Protein AF-A0A6A4M8W2-F1 (afdb_monomer_lite)

Secondary structure (DSSP, 8-state):
-PPPPSS----EEEEGGGTTHHHHHHHHT--EEEE--S-HHHHHHHHHHHHH----S-TT-TT-EEE-TTSTT--EEEGGGS-HHHHT--TT-HHHHHHHHHHHHGGGSSEETTHHHHTTS-TT-HHHHHHHHHHHHHHHHHHHHHHTTTT--

Sequence (153 aa):
MVQVPPFPPVVIISDIFLGWTHHLASHLGVPHVAFWTSSAFAASVFHTLWRYLPKVDDPTDKDAVLSMPKVPNSPKYPWWQITSLYRGFKEGNPDWEFFRNGILANGQSWGELARLLAESVGGTRPERSRVMEVVLLRRRQSKEEAQAGIWRL

Foldseek 3Di:
DDDDPPDDDQEAEDELQQLVCLVVCVVVVHAYEYEYPDALVVLQVVLQCLVPVFDWPDLPDQQTKTWRCVDPVGDIDRSVPDDPLSSPQDPPDPVSVVSSVSNVSNLVGPYYNSVVVLVVCPPPDPVSVVSVVVRVVSVVVSVVCVVVVVPPD

Structure (mmCIF, N/CA/C/O backbone):
data_AF-A0A6A4M8W2-F1
#
_entry.id   AF-A0A6A4M8W2-F1
#
loop_
_atom_site.group_PDB
_atom_site.id
_atom_site.type_symbol
_atom_site.label_atom_id
_atom_site.label_alt_id
_atom_site.label_comp_id
_atom_site.label_asym_id
_atom_site.label_entity_id
_atom_site.label_seq_id
_atom_site.pdbx_PDB_ins_code
_atom_site.Cartn_x
_atom_site.Cartn_y
_atom_site.Cartn_z
_atom_site.occupancy
_atom_site.B_iso_or_equiv
_atom_site.auth_seq_id
_atom_site.auth_comp_id
_atom_site.auth_asym_id
_atom_site.auth_atom_id
_atom_site.pdbx_PDB_model_num
ATOM 1 N N . MET A 1 1 ? 0.112 5.037 38.844 1.00 45.66 1 MET A N 1
ATOM 2 C CA . MET A 1 1 ? -1.166 4.450 38.387 1.00 45.66 1 MET A CA 1
ATOM 3 C C . MET A 1 1 ? -1.527 5.131 37.082 1.00 45.66 1 MET A C 1
ATOM 5 O O . MET A 1 1 ? -1.693 6.343 37.088 1.00 45.66 1 MET A O 1
ATOM 9 N N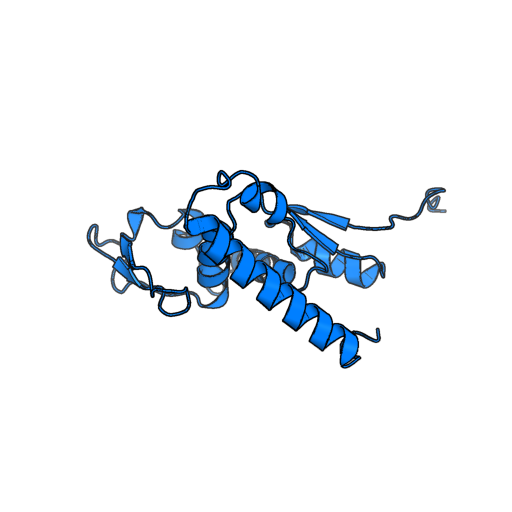 . VAL A 1 2 ? -1.540 4.402 35.967 1.00 57.81 2 VAL A N 1
ATOM 10 C CA . VAL A 1 2 ? -1.982 4.960 34.681 1.00 57.81 2 VAL A CA 1
ATOM 11 C C . VAL A 1 2 ? -3.501 5.088 34.756 1.00 57.81 2 VAL A C 1
ATOM 13 O O . VAL A 1 2 ? -4.186 4.088 34.952 1.00 57.81 2 VAL A O 1
ATOM 16 N N . GLN A 1 3 ? -4.021 6.315 34.694 1.00 59.78 3 GLN A N 1
ATOM 17 C CA . GLN A 1 3 ? -5.461 6.544 34.599 1.00 59.78 3 GLN A CA 1
ATOM 18 C C . GLN A 1 3 ? -5.950 6.007 33.252 1.00 59.78 3 GLN A C 1
ATOM 20 O O . GLN A 1 3 ? -5.513 6.471 32.201 1.00 59.78 3 GLN A O 1
ATOM 25 N N . VAL A 1 4 ? -6.842 5.019 33.290 1.00 65.62 4 VAL A N 1
ATOM 26 C CA . VAL A 1 4 ? -7.541 4.544 32.095 1.00 65.62 4 VAL A CA 1
ATOM 27 C C . VAL A 1 4 ? -8.590 5.602 31.727 1.00 65.62 4 VAL A C 1
ATOM 29 O O . VAL A 1 4 ? -9.351 6.010 32.610 1.00 65.62 4 VAL A O 1
ATOM 32 N N . PRO A 1 5 ? -8.637 6.085 30.472 1.00 66.31 5 PRO A 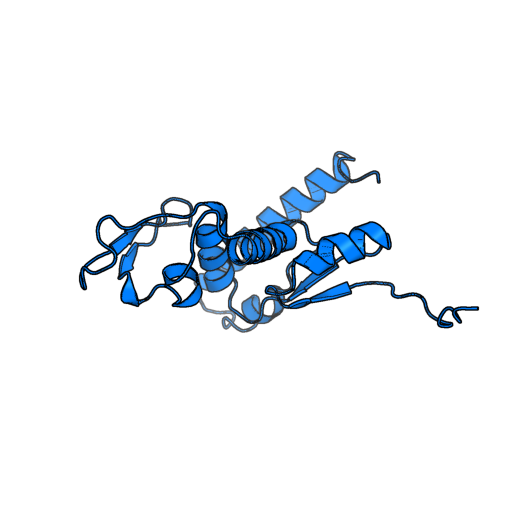N 1
ATOM 33 C CA . PRO A 1 5 ? -9.661 7.026 30.039 1.00 66.31 5 PRO A CA 1
ATOM 34 C C . PRO A 1 5 ? -11.064 6.448 30.277 1.00 66.31 5 PRO A C 1
ATOM 36 O O . PRO A 1 5 ? -11.259 5.245 30.095 1.00 66.31 5 PRO A O 1
ATOM 39 N N . PRO A 1 6 ? -12.063 7.278 30.618 1.00 73.00 6 PRO A N 1
ATOM 40 C CA . PRO A 1 6 ? -13.428 6.815 30.886 1.00 73.00 6 PRO A CA 1
ATOM 41 C C . PRO A 1 6 ? -14.113 6.168 29.670 1.00 73.00 6 PRO A C 1
ATOM 43 O O . PRO A 1 6 ? -15.141 5.515 29.824 1.00 73.00 6 PRO A O 1
ATOM 46 N N . PHE A 1 7 ? -13.535 6.315 28.473 1.00 77.88 7 PHE A N 1
ATOM 47 C CA . PHE A 1 7 ? -14.021 5.722 27.233 1.00 77.88 7 PHE A CA 1
ATOM 48 C C . PHE A 1 7 ? -12.873 4.976 26.541 1.00 77.88 7 PHE A C 1
ATOM 50 O O . PHE A 1 7 ? -12.012 5.627 25.939 1.00 77.88 7 PHE A O 1
ATOM 57 N N . PRO A 1 8 ? -12.807 3.634 26.636 1.00 79.75 8 PRO A N 1
ATOM 58 C CA . PRO A 1 8 ? -11.824 2.876 25.877 1.00 79.75 8 PRO A CA 1
ATOM 59 C C . PRO A 1 8 ? -12.061 3.084 24.370 1.00 79.75 8 PRO A C 1
ATOM 61 O O . PRO A 1 8 ? -13.213 3.225 23.945 1.00 79.75 8 PRO A O 1
ATOM 64 N N . PRO A 1 9 ? -10.998 3.128 23.546 1.00 83.69 9 PRO A N 1
ATOM 65 C CA . PRO A 1 9 ? -11.150 3.236 22.101 1.00 83.69 9 PRO A CA 1
ATOM 66 C C . PRO A 1 9 ? -11.953 2.042 21.580 1.00 83.69 9 PRO A C 1
ATOM 68 O O . PRO A 1 9 ? -11.716 0.909 21.981 1.00 83.69 9 PRO A O 1
ATOM 71 N N . VAL A 1 10 ? -12.905 2.301 20.683 1.00 87.62 10 VAL A N 1
ATOM 72 C CA . VAL A 1 10 ? -13.773 1.262 20.095 1.00 87.62 10 VAL A CA 1
ATOM 73 C C . VAL A 1 10 ? -13.379 0.894 18.665 1.00 87.62 10 VAL A C 1
ATOM 75 O O . VAL A 1 10 ? -13.911 -0.060 18.112 1.00 87.62 10 VAL A O 1
ATOM 78 N N . VAL A 1 11 ? -12.479 1.664 18.048 1.00 86.00 11 VAL A N 1
ATOM 79 C CA . VAL A 1 11 ? -11.971 1.470 16.684 1.00 86.00 11 VAL A CA 1
ATOM 80 C C . VAL A 1 11 ? -10.669 2.251 16.515 1.00 86.00 11 VAL A C 1
ATOM 82 O O . VAL A 1 11 ? -10.512 3.328 17.095 1.00 86.00 11 VAL A O 1
ATOM 85 N N . ILE A 1 12 ? -9.757 1.740 15.692 1.00 87.50 12 ILE A N 1
ATOM 86 C CA . ILE A 1 12 ? -8.613 2.496 15.176 1.00 87.50 12 ILE A CA 1
ATOM 87 C C . ILE A 1 12 ? -8.860 2.805 13.704 1.00 87.50 12 ILE A C 1
ATOM 89 O O . ILE A 1 12 ? -9.136 1.907 12.909 1.00 87.50 12 ILE A O 1
ATOM 93 N N . ILE A 1 13 ? -8.745 4.080 13.343 1.00 89.94 13 ILE A N 1
ATOM 94 C CA . ILE A 1 13 ? -8.770 4.542 11.956 1.00 89.94 13 ILE A CA 1
ATOM 95 C C . ILE A 1 13 ? -7.392 5.116 11.660 1.00 89.94 13 ILE A C 1
ATOM 97 O O . ILE A 1 13 ? -6.937 6.010 12.374 1.00 89.94 13 ILE A O 1
ATOM 101 N N . SER A 1 14 ? -6.734 4.612 10.624 1.00 90.12 14 SER A N 1
ATOM 102 C CA . SER A 1 14 ? -5.402 5.070 10.238 1.00 90.12 14 SER A CA 1
ATOM 103 C C . SER A 1 14 ? -5.355 5.414 8.759 1.00 90.12 14 SER A C 1
ATOM 105 O O . SER A 1 14 ? -6.074 4.830 7.953 1.00 90.12 14 SER A O 1
ATOM 107 N N . ASP A 1 15 ? -4.461 6.323 8.380 1.00 91.12 15 ASP A N 1
ATOM 108 C CA . ASP A 1 15 ? -4.019 6.403 6.989 1.00 91.12 15 ASP A CA 1
ATOM 109 C C . ASP A 1 15 ? -3.294 5.100 6.585 1.00 91.12 15 ASP A C 1
ATOM 111 O O . ASP A 1 15 ? -2.778 4.371 7.441 1.00 91.12 15 ASP A O 1
ATOM 115 N N . ILE A 1 16 ? -3.239 4.801 5.286 1.00 87.50 16 ILE A N 1
ATOM 116 C CA . ILE A 1 16 ? -2.595 3.595 4.746 1.00 87.50 16 ILE A CA 1
ATOM 117 C C . ILE A 1 16 ? -1.103 3.492 5.067 1.00 87.50 16 ILE A C 1
ATOM 119 O O . ILE A 1 16 ? -0.576 2.387 5.178 1.00 87.50 16 ILE A O 1
ATOM 123 N N . PHE A 1 17 ? -0.390 4.603 5.241 1.00 90.06 17 PHE A N 1
ATOM 124 C CA . PHE A 1 17 ? 1.030 4.548 5.594 1.00 90.06 17 PHE A CA 1
ATOM 125 C C . PHE A 1 17 ? 1.256 4.086 7.039 1.00 90.06 17 PHE A C 1
ATOM 127 O O . PHE A 1 17 ? 2.362 3.695 7.404 1.00 90.06 17 PHE A O 1
ATOM 134 N N . LEU A 1 18 ? 0.198 4.076 7.854 1.00 93.19 18 LEU A N 1
ATOM 135 C CA . LEU A 1 18 ? 0.214 3.672 9.257 1.00 93.19 18 LEU A CA 1
ATOM 136 C C . LEU A 1 18 ? -0.345 2.260 9.467 1.00 93.19 18 LEU A C 1
ATOM 138 O O . LEU A 1 18 ? -0.855 1.953 10.542 1.00 93.19 18 LEU A O 1
ATOM 142 N N . GLY A 1 19 ? -0.229 1.375 8.476 1.00 90.81 19 GLY A N 1
ATOM 143 C CA . GLY A 1 19 ? -0.812 0.033 8.558 1.00 90.81 19 GLY A CA 1
ATOM 144 C C . GLY A 1 19 ? -0.276 -0.848 9.695 1.00 90.81 19 GLY A C 1
ATOM 145 O O . GLY A 1 19 ? -0.939 -1.802 10.088 1.00 90.81 19 GLY A O 1
ATOM 146 N N . TRP A 1 20 ? 0.856 -0.495 10.316 1.00 93.38 20 TRP A N 1
ATOM 147 C CA . TRP A 1 20 ? 1.323 -1.127 11.559 1.00 93.38 20 TRP A CA 1
ATOM 148 C C . TRP A 1 20 ? 0.309 -1.003 12.712 1.00 93.38 20 TRP A C 1
ATOM 150 O O . TRP A 1 20 ? 0.276 -1.853 13.603 1.00 93.38 20 TRP A O 1
ATOM 160 N N . THR A 1 21 ? -0.555 0.017 12.686 1.00 94.00 21 THR A N 1
ATOM 161 C CA . THR A 1 21 ? -1.617 0.214 13.684 1.00 94.00 21 THR A CA 1
ATOM 162 C C . THR A 1 21 ? -2.697 -0.869 13.627 1.00 94.00 21 THR A C 1
ATOM 164 O O . THR A 1 21 ? -3.423 -1.043 14.604 1.00 94.00 21 THR A O 1
ATOM 167 N N . HIS A 1 22 ? -2.739 -1.684 12.567 1.00 91.12 22 HIS A N 1
ATOM 168 C CA . HIS A 1 22 ? -3.517 -2.921 12.541 1.00 91.12 22 HIS A CA 1
ATOM 169 C C . HIS A 1 22 ? -3.105 -3.879 13.671 1.00 91.12 22 HIS A C 1
ATOM 171 O O . HIS A 1 22 ? -3.963 -4.415 14.370 1.00 91.12 22 HIS A O 1
ATOM 177 N N . HIS A 1 23 ? -1.800 -4.051 13.907 1.00 91.69 23 HIS A N 1
ATOM 178 C CA . HIS A 1 23 ? -1.308 -4.907 14.991 1.00 91.69 23 HIS A CA 1
ATOM 179 C C . HIS A 1 23 ? -1.659 -4.337 16.366 1.00 91.69 23 HIS A C 1
ATOM 181 O O . HIS A 1 23 ? -2.004 -5.088 17.274 1.00 91.69 23 HIS A O 1
ATOM 187 N N . LEU A 1 24 ? -1.635 -3.007 16.506 1.00 93.19 24 LEU A N 1
ATOM 188 C CA . LEU A 1 24 ? -2.094 -2.335 17.720 1.00 93.19 24 LEU A CA 1
ATOM 189 C C . LEU A 1 24 ? -3.595 -2.567 17.949 1.00 93.19 24 LEU A C 1
ATOM 191 O O . LEU A 1 24 ? -3.996 -2.891 19.062 1.00 93.19 24 LEU A O 1
ATOM 195 N N . ALA A 1 25 ? -4.414 -2.447 16.904 1.00 88.94 25 ALA A N 1
ATOM 196 C CA . ALA A 1 25 ? -5.851 -2.693 16.978 1.00 88.94 25 ALA A CA 1
ATOM 197 C C . ALA A 1 25 ? -6.153 -4.144 17.380 1.00 88.94 25 ALA A C 1
ATOM 199 O O . ALA A 1 25 ? -6.951 -4.376 18.286 1.00 88.94 25 ALA A O 1
ATOM 200 N N . SER A 1 26 ? -5.444 -5.104 16.775 1.00 87.88 26 SER A N 1
ATOM 201 C CA . SER A 1 26 ? -5.528 -6.526 17.122 1.00 87.88 26 SER A CA 1
ATOM 202 C C . SER A 1 26 ? -5.137 -6.779 18.581 1.00 87.88 26 SER A C 1
ATOM 204 O O . SER A 1 26 ? -5.869 -7.457 19.295 1.00 87.88 26 SER A O 1
ATOM 206 N N . HIS A 1 27 ? -4.052 -6.165 19.065 1.00 91.31 27 HIS A N 1
ATOM 207 C CA . HIS A 1 27 ? -3.628 -6.292 20.462 1.00 91.31 27 HIS A CA 1
ATOM 208 C C . HIS A 1 27 ? -4.641 -5.700 21.454 1.00 91.31 27 HIS A C 1
ATOM 210 O O . HIS A 1 27 ? -4.799 -6.208 22.561 1.00 91.31 27 HIS A O 1
ATOM 216 N N . LEU A 1 28 ? -5.336 -4.633 21.058 1.00 89.44 28 LEU A N 1
ATOM 217 C CA . LEU A 1 28 ? -6.385 -3.994 21.854 1.00 89.44 28 LEU A CA 1
ATOM 218 C C . LEU A 1 28 ? -7.760 -4.669 21.704 1.00 89.44 28 LEU A C 1
ATOM 220 O O . LEU A 1 28 ? -8.693 -4.279 22.401 1.00 89.44 28 LEU A O 1
ATOM 224 N N . GLY A 1 29 ? -7.905 -5.653 20.809 1.00 85.62 29 GLY A N 1
ATOM 225 C CA . GLY A 1 29 ? -9.183 -6.309 20.526 1.00 85.62 29 GLY A CA 1
ATOM 226 C C . GLY A 1 29 ? -10.216 -5.390 19.865 1.00 85.62 29 GLY A C 1
ATOM 227 O O . GLY A 1 29 ? -11.418 -5.599 20.028 1.00 85.62 29 GLY A O 1
ATOM 228 N N . VAL A 1 30 ? -9.770 -4.355 19.145 1.00 86.06 30 VAL A N 1
ATOM 229 C CA . VAL A 1 30 ? -10.647 -3.376 18.483 1.00 86.06 30 VAL A CA 1
ATOM 230 C C . VAL A 1 30 ? -10.530 -3.466 16.959 1.00 86.06 30 VAL A C 1
ATOM 232 O O . VAL A 1 30 ? -9.464 -3.797 16.435 1.00 86.06 30 VAL A O 1
ATOM 235 N N . PRO A 1 31 ? -11.590 -3.135 16.202 1.00 84.88 31 PRO A N 1
ATOM 236 C CA . PRO A 1 31 ? -11.518 -3.078 14.748 1.00 84.88 31 PRO A CA 1
ATOM 237 C C . PRO A 1 31 ? -10.498 -2.046 14.249 1.00 84.88 31 PRO A C 1
ATOM 239 O O . PRO A 1 31 ? -10.368 -0.953 14.805 1.00 84.88 31 PRO A O 1
ATOM 242 N N . HIS A 1 32 ? -9.834 -2.373 13.139 1.00 85.94 32 HIS A N 1
ATOM 243 C CA . HIS A 1 32 ? -8.988 -1.453 12.380 1.00 85.94 32 HIS A CA 1
ATOM 244 C C . HIS A 1 32 ? -9.652 -1.081 11.052 1.00 85.94 32 HIS A C 1
ATOM 246 O O . HIS A 1 32 ? -10.141 -1.963 10.340 1.00 85.94 32 HIS A O 1
ATOM 252 N N . VAL A 1 33 ? -9.630 0.201 10.691 1.00 86.00 33 VAL A N 1
ATOM 253 C CA . VAL A 1 33 ? -10.122 0.714 9.408 1.00 86.00 33 VAL A CA 1
ATOM 254 C C . VAL A 1 33 ? -9.010 1.502 8.721 1.00 86.00 33 VAL A C 1
ATOM 256 O O . VAL A 1 33 ? -8.621 2.572 9.185 1.00 86.00 33 VAL A O 1
ATOM 259 N N . ALA A 1 34 ? -8.542 0.995 7.580 1.00 86.00 34 ALA A N 1
ATOM 260 C CA . ALA A 1 34 ? -7.539 1.676 6.768 1.00 86.00 34 ALA A CA 1
ATOM 261 C C . ALA A 1 34 ? -8.209 2.717 5.856 1.00 86.00 34 ALA A C 1
ATOM 263 O O . ALA A 1 34 ? -9.081 2.395 5.038 1.00 86.00 34 ALA A O 1
ATOM 264 N N . PHE A 1 35 ? -7.802 3.974 5.984 1.00 84.88 35 PHE A N 1
ATOM 265 C CA . PHE A 1 35 ? -8.320 5.109 5.235 1.00 84.88 35 PHE A CA 1
ATOM 266 C C . PHE A 1 35 ? -7.468 5.384 3.995 1.00 84.88 35 PHE A C 1
ATOM 268 O O . PHE A 1 35 ? -6.352 5.888 4.090 1.00 84.88 35 PHE A O 1
ATOM 275 N N . TRP A 1 36 ? -8.014 5.071 2.817 1.00 81.31 36 TRP A N 1
ATOM 276 C CA . TRP A 1 36 ? -7.387 5.374 1.531 1.00 81.31 36 TRP A CA 1
ATOM 277 C C . TRP A 1 36 ? -7.792 6.771 1.058 1.00 81.31 36 TRP A C 1
ATOM 279 O O . TRP A 1 36 ? -8.946 7.007 0.710 1.00 81.31 36 TRP A O 1
ATOM 289 N N . THR A 1 37 ? -6.823 7.681 0.980 1.00 79.31 37 THR A N 1
ATOM 290 C CA . THR A 1 37 ? -7.003 9.045 0.445 1.00 79.31 37 THR A CA 1
ATOM 291 C C . THR A 1 37 ? -7.086 9.097 -1.086 1.00 79.31 37 THR A C 1
ATOM 293 O O . THR A 1 37 ? -7.396 10.140 -1.658 1.00 79.31 37 THR A O 1
ATOM 296 N N . SER A 1 38 ? -6.820 7.979 -1.769 1.00 78.88 38 SER A N 1
ATOM 297 C CA . SER A 1 38 ? -6.756 7.873 -3.232 1.00 78.88 38 SER A CA 1
ATOM 298 C C . SER A 1 38 ? -7.816 6.928 -3.792 1.00 78.88 38 SER A C 1
ATOM 300 O O . SER A 1 38 ? -8.317 6.060 -3.081 1.00 78.88 38 SER A O 1
ATOM 302 N N . SER A 1 39 ? -8.155 7.088 -5.078 1.00 80.25 39 SER A N 1
ATOM 303 C CA . SER A 1 39 ? -9.217 6.314 -5.735 1.00 80.25 39 SER A CA 1
ATOM 304 C C . SER A 1 39 ? -9.016 4.804 -5.599 1.00 80.25 39 SER A C 1
ATOM 306 O O . SER A 1 39 ? -7.892 4.319 -5.531 1.00 80.25 39 SER A O 1
ATOM 308 N N . ALA A 1 40 ? -10.103 4.029 -5.647 1.00 75.75 40 ALA A N 1
ATOM 309 C CA . ALA A 1 40 ? -10.016 2.568 -5.579 1.00 75.75 40 ALA A CA 1
ATOM 310 C C . ALA A 1 40 ? -9.114 1.964 -6.675 1.00 75.75 40 ALA A C 1
ATOM 312 O O . ALA A 1 40 ? -8.475 0.935 -6.465 1.00 75.75 40 ALA A O 1
ATOM 313 N N . PHE A 1 41 ? -9.018 2.625 -7.833 1.00 78.56 41 PHE A N 1
ATOM 314 C CA . PHE A 1 41 ? -8.071 2.246 -8.876 1.00 78.56 41 PHE A CA 1
ATOM 315 C C . PHE A 1 41 ? -6.616 2.466 -8.442 1.00 78.56 41 PHE A C 1
ATOM 317 O O . PHE A 1 41 ? -5.802 1.548 -8.538 1.00 78.56 41 PHE A O 1
ATOM 324 N N . ALA A 1 42 ? -6.300 3.654 -7.919 1.00 82.12 42 ALA A N 1
ATOM 325 C CA . ALA A 1 42 ? -4.974 3.955 -7.389 1.00 82.12 42 ALA A CA 1
ATOM 326 C C . ALA A 1 42 ? -4.611 3.010 -6.232 1.00 82.12 42 ALA A C 1
ATOM 328 O O . ALA A 1 42 ? -3.505 2.477 -6.215 1.00 82.12 42 ALA A O 1
ATOM 329 N N . ALA A 1 43 ? -5.562 2.717 -5.341 1.00 81.75 43 ALA A N 1
ATOM 330 C CA . ALA A 1 43 ? -5.403 1.747 -4.263 1.00 81.75 43 ALA A CA 1
ATOM 331 C C . ALA A 1 43 ? -5.088 0.336 -4.790 1.00 81.75 43 ALA A C 1
ATOM 333 O O . ALA A 1 43 ? -4.143 -0.297 -4.324 1.00 81.75 43 ALA A O 1
ATOM 334 N N . SER A 1 44 ? -5.808 -0.139 -5.814 1.00 79.81 44 SER A N 1
ATOM 335 C CA . SER A 1 44 ? -5.556 -1.440 -6.456 1.00 79.81 44 SER A CA 1
ATOM 336 C C . SER A 1 44 ? -4.158 -1.527 -7.067 1.00 79.81 44 SER A C 1
ATOM 338 O O . SER A 1 44 ? -3.473 -2.542 -6.910 1.00 79.81 44 SER A O 1
ATOM 340 N N . VAL A 1 45 ? -3.734 -0.486 -7.786 1.00 84.81 45 VAL A N 1
ATOM 341 C CA . VAL A 1 45 ? -2.393 -0.414 -8.380 1.00 84.81 45 VAL A CA 1
ATOM 342 C C . VAL A 1 45 ? -1.338 -0.402 -7.278 1.00 84.81 45 VAL A C 1
ATOM 344 O O . VAL A 1 45 ? -0.435 -1.235 -7.285 1.00 84.81 45 VAL A O 1
ATOM 347 N N . PHE A 1 46 ? -1.493 0.473 -6.284 1.00 87.50 46 PHE A N 1
ATOM 348 C CA . PHE A 1 46 ? -0.558 0.619 -5.174 1.00 87.50 46 PHE A CA 1
ATOM 349 C C . PHE A 1 46 ? -0.415 -0.681 -4.376 1.00 87.50 46 PHE A C 1
ATOM 351 O O . PHE A 1 46 ? 0.694 -1.171 -4.187 1.00 87.50 46 PHE A O 1
ATOM 358 N N . HIS A 1 47 ? -1.523 -1.311 -3.987 1.00 85.88 47 HIS A N 1
ATOM 359 C CA . HIS A 1 47 ? -1.504 -2.600 -3.298 1.00 85.88 47 HIS A CA 1
ATOM 360 C C . HIS A 1 47 ? -0.824 -3.696 -4.138 1.00 85.88 47 HIS A C 1
ATOM 362 O O . HIS A 1 47 ? -0.042 -4.487 -3.611 1.00 85.88 47 HIS A O 1
ATOM 368 N N . THR A 1 48 ? -1.065 -3.734 -5.453 1.00 87.81 48 THR A N 1
ATOM 369 C CA . THR A 1 48 ? -0.411 -4.697 -6.360 1.00 87.81 48 THR A CA 1
ATOM 370 C C . THR A 1 48 ? 1.103 -4.506 -6.387 1.00 87.81 48 THR A C 1
ATOM 372 O O . THR A 1 48 ? 1.831 -5.498 -6.303 1.00 87.81 48 THR A O 1
ATOM 375 N N . LEU A 1 49 ? 1.573 -3.257 -6.472 1.00 91.81 49 LEU A N 1
ATOM 376 C CA . LEU A 1 49 ? 2.998 -2.927 -6.454 1.00 91.81 49 LEU A CA 1
ATOM 377 C C . LEU A 1 49 ? 3.671 -3.494 -5.197 1.00 91.81 49 LEU A C 1
ATOM 379 O O . LEU A 1 49 ? 4.595 -4.295 -5.307 1.00 91.81 49 LEU A O 1
ATOM 383 N N . TRP A 1 50 ? 3.157 -3.176 -4.008 1.00 92.56 50 TRP A N 1
ATOM 384 C CA . TRP A 1 50 ? 3.765 -3.603 -2.737 1.00 92.56 50 TRP A CA 1
ATOM 385 C C . TRP A 1 50 ? 3.622 -5.100 -2.444 1.00 92.56 50 TRP A C 1
ATOM 387 O O . TRP A 1 50 ? 4.472 -5.690 -1.769 1.00 92.56 50 TRP A O 1
ATOM 397 N N . ARG A 1 51 ? 2.575 -5.743 -2.971 1.00 90.25 51 ARG A N 1
ATOM 398 C CA . ARG A 1 51 ? 2.355 -7.184 -2.806 1.00 90.25 51 ARG A CA 1
ATOM 399 C C . ARG A 1 51 ? 3.260 -8.022 -3.692 1.00 90.25 51 ARG A C 1
ATOM 401 O O . ARG A 1 51 ? 3.789 -9.027 -3.226 1.00 90.25 51 ARG A O 1
ATOM 408 N N . TYR A 1 52 ? 3.410 -7.644 -4.956 1.00 91.00 52 TYR A N 1
ATOM 409 C CA . TYR A 1 52 ? 4.065 -8.496 -5.950 1.00 91.00 52 TYR A CA 1
ATOM 410 C C . TYR A 1 52 ? 5.443 -8.022 -6.376 1.00 91.00 52 TYR A C 1
ATOM 412 O O . TYR A 1 52 ? 6.128 -8.782 -7.053 1.00 91.00 52 TYR A O 1
ATOM 420 N N . LEU A 1 53 ? 5.825 -6.806 -5.991 1.00 92.38 53 LEU A N 1
ATOM 421 C CA . LEU A 1 53 ? 7.105 -6.192 -6.313 1.00 92.38 53 LEU A CA 1
ATOM 422 C C . LEU A 1 53 ? 7.527 -6.390 -7.786 1.00 92.38 53 LEU A C 1
ATOM 424 O O . LEU A 1 53 ? 8.631 -6.876 -8.038 1.00 92.38 53 LEU A O 1
ATOM 428 N N . PRO A 1 54 ? 6.665 -6.082 -8.782 1.00 92.06 54 PRO A N 1
ATOM 429 C CA . PRO A 1 54 ? 7.066 -6.190 -10.180 1.00 92.06 54 PRO A CA 1
ATOM 430 C C . PRO A 1 54 ? 8.285 -5.294 -10.452 1.00 92.06 54 PRO A C 1
ATOM 432 O O . PRO A 1 54 ? 8.365 -4.162 -9.962 1.00 92.06 54 PRO A O 1
ATOM 435 N N . LYS A 1 55 ? 9.235 -5.807 -11.235 1.00 90.25 55 LYS A N 1
ATOM 436 C CA . LYS A 1 55 ? 10.496 -5.131 -11.562 1.00 90.25 55 LYS A CA 1
ATOM 437 C C . LYS A 1 55 ? 10.518 -4.757 -13.045 1.00 90.25 55 LYS A C 1
ATOM 439 O O . LYS A 1 55 ? 9.839 -5.386 -13.855 1.00 90.25 55 LYS A O 1
ATOM 444 N N . VAL A 1 56 ? 11.271 -3.712 -13.366 1.00 92.56 56 VAL A N 1
ATOM 445 C CA . VAL A 1 56 ? 11.703 -3.397 -14.733 1.00 92.56 56 VAL A CA 1
ATOM 446 C C . VAL A 1 56 ? 13.154 -3.843 -14.889 1.00 92.56 56 VAL A C 1
ATOM 448 O O . VAL A 1 56 ? 13.891 -3.833 -13.902 1.00 92.56 56 VAL A O 1
ATOM 451 N N . ASP A 1 57 ? 13.547 -4.233 -16.100 1.00 88.50 57 ASP A N 1
ATOM 452 C CA . ASP A 1 57 ? 14.897 -4.746 -16.372 1.00 88.50 57 ASP A CA 1
ATOM 453 C C . ASP A 1 57 ? 15.967 -3.664 -16.174 1.00 88.50 57 ASP A C 1
ATOM 455 O O . ASP A 1 57 ? 16.971 -3.898 -15.505 1.00 88.50 57 ASP A O 1
ATOM 459 N N . ASP A 1 58 ? 15.711 -2.458 -16.689 1.00 90.00 58 ASP A N 1
ATOM 460 C CA . ASP A 1 58 ? 16.566 -1.288 -16.504 1.00 90.00 58 ASP A CA 1
ATOM 461 C C . ASP A 1 58 ? 15.755 -0.105 -15.939 1.00 90.00 58 ASP A C 1
ATOM 463 O O . ASP A 1 58 ? 15.001 0.545 -16.665 1.00 90.00 58 ASP A O 1
ATOM 467 N N . PRO A 1 59 ? 15.887 0.207 -14.637 1.00 86.31 59 PRO A N 1
ATOM 468 C CA . PRO A 1 59 ? 15.240 1.367 -14.024 1.00 86.31 59 PRO A CA 1
ATOM 469 C C . PRO A 1 59 ? 15.762 2.728 -14.511 1.00 86.31 59 PRO A C 1
ATOM 471 O O . PRO A 1 59 ? 15.154 3.749 -14.170 1.00 86.31 59 PRO A O 1
ATOM 474 N N . THR A 1 60 ? 16.893 2.766 -15.222 1.00 88.62 60 THR A N 1
ATOM 475 C CA . THR A 1 60 ? 17.486 3.993 -15.779 1.00 88.62 60 THR A CA 1
ATOM 476 C C . THR A 1 60 ? 17.010 4.284 -17.199 1.00 88.62 60 THR A C 1
ATOM 478 O O . THR A 1 60 ? 17.095 5.431 -17.645 1.00 88.62 60 THR A O 1
ATOM 481 N N . ASP A 1 61 ? 16.434 3.287 -17.876 1.00 92.38 61 ASP A N 1
ATOM 482 C CA . ASP A 1 61 ? 15.812 3.457 -19.181 1.00 92.38 61 ASP A CA 1
ATOM 483 C C . ASP A 1 61 ? 14.540 4.320 -19.074 1.00 92.38 61 ASP A C 1
ATOM 485 O O . ASP A 1 61 ? 13.592 4.035 -18.334 1.00 92.38 61 ASP A O 1
ATOM 489 N N . LYS A 1 62 ? 14.521 5.407 -19.850 1.00 85.88 62 LYS A N 1
ATOM 490 C CA . LYS A 1 62 ? 13.401 6.354 -19.952 1.00 85.88 62 LYS A CA 1
ATOM 491 C C . LYS A 1 62 ? 12.150 5.729 -20.574 1.00 85.88 62 LYS A C 1
ATOM 493 O O . LYS A 1 62 ? 11.042 6.194 -20.291 1.00 85.88 62 LYS A O 1
ATOM 498 N N . ASP A 1 63 ? 12.331 4.697 -21.395 1.00 92.69 63 ASP A N 1
ATOM 499 C CA . ASP A 1 63 ? 11.265 4.000 -22.111 1.00 92.69 63 ASP A CA 1
ATOM 500 C C . ASP A 1 63 ? 10.855 2.698 -21.397 1.00 92.69 63 ASP A C 1
ATOM 502 O O . ASP A 1 63 ? 9.965 1.992 -21.874 1.00 92.69 63 ASP A O 1
ATOM 506 N N . ALA A 1 64 ? 11.434 2.406 -20.222 1.00 94.62 64 ALA A N 1
ATOM 507 C CA . ALA A 1 64 ? 11.092 1.233 -19.429 1.00 94.62 64 ALA A CA 1
ATOM 508 C C . ALA A 1 64 ? 9.598 1.209 -19.084 1.00 94.62 64 ALA A C 1
ATOM 510 O O . ALA A 1 64 ? 9.006 2.215 -18.679 1.00 94.62 64 ALA A O 1
ATOM 511 N N . VAL A 1 65 ? 8.982 0.031 -19.193 1.00 95.19 65 VAL A N 1
ATOM 512 C CA . VAL A 1 65 ? 7.553 -0.170 -18.936 1.00 95.19 65 VAL A CA 1
ATOM 513 C C . VAL A 1 65 ? 7.356 -1.243 -17.876 1.00 95.19 65 VAL A C 1
ATOM 515 O O . VAL A 1 65 ? 7.745 -2.396 -18.048 1.00 95.19 65 VAL A O 1
ATOM 518 N N . LEU A 1 66 ? 6.665 -0.882 -16.799 1.00 94.56 66 LEU A N 1
ATOM 519 C CA . LEU A 1 66 ? 6.234 -1.813 -15.771 1.00 94.56 66 LEU A CA 1
ATOM 520 C C . LEU A 1 66 ? 4.903 -2.457 -16.173 1.00 94.56 66 LEU A C 1
ATOM 522 O O . LEU A 1 66 ? 3.899 -1.770 -16.373 1.00 94.56 66 LEU A O 1
ATOM 526 N N . SER A 1 67 ? 4.880 -3.786 -16.253 1.00 92.62 67 SER A N 1
ATOM 527 C CA . SER A 1 67 ? 3.656 -4.556 -16.499 1.00 92.62 67 SER A CA 1
ATOM 528 C C . SER A 1 67 ? 3.033 -5.034 -15.187 1.00 92.62 67 SER A C 1
ATOM 530 O O . SER A 1 67 ? 3.724 -5.591 -14.335 1.00 92.62 67 SER A O 1
ATOM 532 N N . MET A 1 68 ? 1.716 -4.874 -15.031 1.00 87.31 68 MET A N 1
ATOM 533 C CA . MET A 1 68 ? 0.973 -5.336 -13.850 1.00 87.31 68 MET A CA 1
ATOM 534 C C . MET A 1 68 ? -0.073 -6.395 -14.218 1.00 87.31 68 MET A C 1
ATOM 536 O O . MET A 1 68 ? -1.271 -6.114 -14.210 1.00 87.31 68 MET A O 1
ATOM 540 N N . PRO A 1 69 ? 0.343 -7.644 -14.500 1.00 86.19 69 PRO A N 1
ATOM 541 C CA . PRO A 1 69 ? -0.566 -8.690 -14.974 1.00 86.19 69 PRO A CA 1
ATOM 542 C C . PRO A 1 69 ? -1.650 -9.072 -13.957 1.00 86.19 69 PRO A C 1
ATOM 544 O O . PRO A 1 69 ? -2.690 -9.594 -14.341 1.00 86.19 69 PRO A O 1
ATOM 547 N N . LYS A 1 70 ? -1.427 -8.788 -12.667 1.00 80.25 70 LYS A N 1
ATOM 548 C CA . LYS A 1 70 ? -2.331 -9.134 -11.559 1.00 80.25 70 LYS A CA 1
ATOM 549 C C . LYS A 1 70 ? -3.415 -8.081 -11.279 1.00 80.25 70 LYS A C 1
ATOM 551 O O . LYS A 1 70 ? -4.216 -8.276 -10.371 1.00 80.25 70 LYS A O 1
ATOM 556 N N . VAL A 1 71 ? -3.446 -6.986 -12.043 1.00 77.50 71 VAL A N 1
ATOM 557 C CA . VAL A 1 71 ? -4.531 -5.989 -12.040 1.00 77.50 71 VAL A CA 1
ATOM 558 C C . VAL A 1 71 ? -5.443 -6.263 -13.245 1.00 77.50 71 VAL A C 1
ATOM 560 O O . VAL A 1 71 ? -4.925 -6.613 -14.309 1.00 77.50 71 VAL A O 1
ATOM 563 N N . PRO A 1 72 ? -6.779 -6.105 -13.136 1.00 76.25 72 PRO A N 1
ATOM 564 C CA . PRO A 1 72 ? -7.686 -6.291 -14.269 1.00 76.25 72 PRO A CA 1
ATOM 565 C C . PRO A 1 72 ? -7.265 -5.489 -15.511 1.00 76.25 72 PRO A C 1
ATOM 567 O O . PRO A 1 72 ? -6.943 -4.306 -15.409 1.00 76.25 72 PRO A O 1
ATOM 570 N N . ASN A 1 73 ? -7.313 -6.126 -16.687 1.00 78.06 73 ASN A N 1
ATOM 571 C CA . ASN A 1 73 ? -6.803 -5.621 -17.978 1.00 78.06 73 ASN A CA 1
ATOM 572 C C . ASN A 1 73 ? -5.273 -5.495 -18.083 1.00 78.06 73 ASN A C 1
ATOM 574 O O . ASN A 1 73 ? -4.785 -4.913 -19.049 1.00 78.06 73 ASN A O 1
ATOM 578 N N . SER A 1 74 ? -4.526 -6.032 -17.114 1.00 85.62 74 SER A N 1
ATOM 579 C CA . SER A 1 74 ? -3.062 -6.127 -17.127 1.00 85.62 74 SER A CA 1
ATOM 580 C C . SER A 1 74 ? -2.366 -4.832 -17.577 1.00 85.62 74 SER A C 1
ATOM 582 O O . SER A 1 74 ? -1.605 -4.845 -18.551 1.00 85.62 74 SER A O 1
ATOM 584 N N . PRO A 1 75 ? -2.646 -3.695 -16.911 1.00 87.62 75 PRO A N 1
ATOM 585 C CA . PRO A 1 75 ? -2.177 -2.398 -17.354 1.00 87.62 75 PRO A CA 1
ATOM 586 C C . PRO A 1 75 ? -0.650 -2.327 -17.355 1.00 87.62 75 PRO A C 1
ATOM 588 O O . PRO A 1 75 ? 0.045 -2.981 -16.567 1.00 87.62 75 PRO A O 1
ATOM 591 N N . LYS A 1 76 ? -0.146 -1.492 -18.258 1.00 92.56 76 LYS A N 1
ATOM 592 C CA . LYS A 1 76 ? 1.271 -1.205 -18.436 1.00 92.56 76 LYS A CA 1
ATOM 593 C C . LYS A 1 76 ? 1.496 0.280 -18.220 1.00 92.56 76 LYS A C 1
ATOM 595 O O . LYS A 1 76 ? 0.737 1.090 -18.749 1.00 92.56 76 LYS A O 1
ATOM 600 N N . TYR A 1 77 ? 2.530 0.618 -17.465 1.00 91.75 77 TYR A N 1
ATOM 601 C CA . TYR A 1 77 ? 2.870 2.002 -17.159 1.00 91.75 77 TYR A CA 1
ATOM 602 C C . TYR A 1 77 ? 4.329 2.265 -17.491 1.00 91.75 77 TYR A C 1
ATOM 604 O O . TYR A 1 77 ? 5.178 1.461 -17.103 1.00 91.75 77 TYR A O 1
ATOM 612 N N . PRO A 1 78 ? 4.646 3.390 -18.147 1.00 93.81 78 PRO A N 1
ATOM 613 C CA . PRO A 1 78 ? 6.014 3.873 -18.190 1.00 93.81 78 PRO A CA 1
ATOM 614 C C . PRO A 1 78 ? 6.580 3.983 -16.771 1.00 93.81 78 PRO A C 1
ATOM 616 O O . PRO A 1 78 ? 5.895 4.452 -15.859 1.00 93.81 78 PRO A O 1
ATOM 619 N N . TRP A 1 79 ? 7.828 3.571 -16.577 1.00 94.06 79 TRP A N 1
ATOM 620 C CA . TRP A 1 79 ? 8.471 3.508 -15.267 1.00 94.06 79 TRP A CA 1
ATOM 621 C C . TRP A 1 79 ? 8.438 4.856 -14.542 1.00 94.06 79 TRP A C 1
ATOM 623 O O . TRP A 1 79 ? 8.166 4.918 -13.346 1.00 94.06 79 TRP A O 1
ATOM 633 N N . TRP A 1 80 ? 8.598 5.958 -15.275 1.00 91.88 80 TRP A N 1
ATOM 634 C CA . TRP A 1 80 ? 8.540 7.313 -14.726 1.00 91.88 80 TRP A CA 1
ATOM 635 C C . TRP A 1 80 ? 7.168 7.705 -14.141 1.00 91.88 80 TRP A C 1
ATOM 637 O O . TRP A 1 80 ? 7.122 8.594 -13.290 1.00 91.88 80 TRP A O 1
ATOM 647 N N . GLN A 1 81 ? 6.070 7.045 -14.542 1.00 91.81 81 GLN A N 1
ATOM 648 C CA . GLN A 1 81 ? 4.730 7.250 -13.964 1.00 91.81 81 GLN A CA 1
ATOM 649 C C . GLN A 1 81 ? 4.533 6.510 -12.638 1.00 91.81 81 GLN A C 1
ATOM 651 O O . GLN A 1 81 ? 3.589 6.799 -11.901 1.00 91.81 81 GLN A O 1
ATOM 656 N N . ILE A 1 82 ? 5.406 5.554 -12.319 1.00 92.88 82 ILE A N 1
ATOM 657 C CA . ILE A 1 82 ? 5.353 4.832 -11.052 1.00 92.88 82 ILE A CA 1
ATOM 658 C C . ILE A 1 82 ? 5.822 5.754 -9.925 1.00 92.88 82 ILE A C 1
ATOM 660 O O . ILE A 1 82 ? 6.768 6.538 -10.072 1.00 92.88 82 ILE A O 1
ATOM 664 N N . THR A 1 83 ? 5.138 5.665 -8.781 1.00 90.44 83 THR A N 1
ATOM 665 C CA . THR A 1 83 ? 5.389 6.530 -7.624 1.00 90.44 83 THR A CA 1
ATOM 666 C C . THR A 1 83 ? 6.863 6.489 -7.227 1.00 90.44 83 THR A C 1
ATOM 668 O O . THR A 1 83 ? 7.482 5.424 -7.174 1.00 90.44 83 THR A O 1
ATOM 671 N N . SER A 1 84 ? 7.441 7.654 -6.925 1.00 91.12 84 SER A N 1
ATOM 672 C CA . SER A 1 84 ? 8.834 7.756 -6.464 1.00 91.12 84 SER A CA 1
ATOM 673 C C . SER A 1 84 ? 9.097 6.885 -5.234 1.00 91.12 84 SER A C 1
ATOM 675 O O . SER A 1 84 ? 10.173 6.309 -5.113 1.00 91.12 84 SER A O 1
ATOM 677 N N . LEU A 1 85 ? 8.084 6.731 -4.374 1.00 91.69 85 LEU A N 1
ATOM 678 C CA . LEU A 1 85 ? 8.115 5.860 -3.205 1.00 91.69 85 LEU A CA 1
ATOM 679 C C . LEU A 1 85 ? 8.412 4.400 -3.572 1.00 91.69 85 LEU A C 1
ATOM 681 O O . LEU A 1 85 ? 9.269 3.782 -2.956 1.00 91.69 85 LEU A O 1
ATOM 685 N N . TYR A 1 86 ? 7.743 3.860 -4.592 1.00 93.69 86 TYR A N 1
ATOM 686 C CA . TYR A 1 86 ? 7.994 2.494 -5.044 1.00 93.69 86 TYR A CA 1
ATOM 687 C C . TYR A 1 86 ? 9.329 2.378 -5.790 1.00 93.69 86 TYR A C 1
ATOM 689 O O . TYR A 1 86 ? 10.072 1.424 -5.585 1.00 93.69 86 TYR A O 1
ATOM 697 N N . ARG A 1 87 ? 9.682 3.373 -6.615 1.00 92.69 87 ARG A N 1
ATOM 698 C CA . ARG A 1 87 ? 10.963 3.383 -7.347 1.00 92.69 87 ARG A CA 1
ATOM 699 C C . ARG A 1 87 ? 12.189 3.459 -6.429 1.00 92.69 87 ARG A C 1
ATOM 701 O O . ARG A 1 87 ? 13.261 3.019 -6.823 1.00 92.69 87 ARG A O 1
ATOM 708 N N . GLY A 1 88 ? 12.035 4.022 -5.229 1.00 92.06 88 GLY A N 1
ATOM 709 C CA . GLY A 1 88 ? 13.080 4.107 -4.207 1.00 92.06 88 GLY A CA 1
ATOM 710 C C . GLY A 1 88 ? 13.145 2.917 -3.244 1.00 92.06 88 GLY A C 1
ATOM 711 O O . GLY A 1 88 ? 14.014 2.916 -2.370 1.00 92.06 88 GLY A O 1
ATOM 712 N N . PHE A 1 89 ? 12.246 1.934 -3.378 1.00 93.69 89 PHE A N 1
ATOM 713 C CA . PHE A 1 89 ? 12.190 0.760 -2.509 1.00 93.69 89 PHE A CA 1
ATOM 714 C C . PHE A 1 89 ? 13.493 -0.048 -2.571 1.00 93.69 89 PHE A C 1
ATOM 716 O O . PHE A 1 89 ? 14.022 -0.321 -3.650 1.00 93.69 89 PHE A O 1
ATOM 723 N N . LYS A 1 90 ? 13.997 -0.459 -1.402 1.00 92.75 90 LYS A N 1
ATOM 724 C CA . LYS A 1 90 ? 15.194 -1.298 -1.270 1.00 92.75 90 LYS A CA 1
ATOM 725 C C . LYS A 1 90 ? 14.833 -2.586 -0.545 1.00 92.75 90 LYS A C 1
ATOM 727 O O . LYS A 1 90 ? 14.668 -2.583 0.671 1.00 92.75 90 LYS A O 1
ATOM 732 N N . GLU A 1 91 ? 14.727 -3.668 -1.306 1.00 90.50 91 GLU A N 1
ATOM 733 C CA . GLU A 1 91 ? 14.427 -5.001 -0.782 1.00 90.50 91 GLU A CA 1
ATOM 734 C C . GLU A 1 91 ? 15.459 -5.412 0.282 1.00 90.50 91 GLU A C 1
ATOM 736 O O . GLU A 1 91 ? 16.666 -5.236 0.094 1.00 90.50 91 GLU A O 1
ATOM 741 N N . GLY A 1 92 ? 14.978 -5.902 1.425 1.00 91.69 92 GLY A N 1
ATOM 742 C CA . GLY A 1 92 ? 15.813 -6.296 2.564 1.00 91.69 92 GLY A CA 1
ATOM 743 C C . GLY A 1 92 ? 16.291 -5.151 3.466 1.00 91.69 92 GLY A C 1
ATOM 744 O O . GLY A 1 92 ? 16.883 -5.419 4.512 1.00 91.69 92 GLY A O 1
ATOM 745 N N . ASN A 1 93 ? 16.031 -3.881 3.129 1.00 96.25 93 ASN A N 1
ATOM 746 C CA . ASN A 1 93 ? 16.248 -2.787 4.076 1.00 96.25 93 ASN A CA 1
ATOM 747 C C . ASN A 1 93 ? 15.150 -2.813 5.166 1.00 96.25 93 ASN A C 1
ATOM 749 O O . ASN A 1 93 ? 13.969 -2.800 4.815 1.00 96.25 93 ASN A O 1
ATOM 753 N N . PRO A 1 94 ? 15.500 -2.801 6.469 1.00 95.88 94 PRO A N 1
ATOM 754 C CA . PRO A 1 94 ? 14.524 -2.960 7.551 1.00 95.88 94 PRO A CA 1
ATOM 755 C C . PRO A 1 94 ? 13.384 -1.936 7.544 1.00 95.88 94 PRO A C 1
ATOM 757 O O . PRO A 1 94 ? 12.233 -2.311 7.756 1.00 95.88 94 PRO A O 1
ATOM 760 N N . ASP A 1 95 ? 13.679 -0.667 7.254 1.00 94.25 95 ASP A N 1
ATOM 761 C CA . ASP A 1 95 ? 12.672 0.399 7.246 1.00 94.25 95 ASP A CA 1
ATOM 762 C C . ASP A 1 95 ? 11.697 0.229 6.074 1.00 94.25 95 ASP A C 1
ATOM 764 O O . ASP A 1 95 ? 10.485 0.400 6.221 1.00 94.25 95 ASP A O 1
ATOM 768 N N . TRP A 1 96 ? 12.214 -0.168 4.909 1.00 95.06 96 TRP A N 1
ATOM 769 C CA . TRP A 1 96 ? 11.399 -0.454 3.730 1.00 95.06 96 TRP A CA 1
ATOM 770 C C . TRP A 1 96 ? 10.539 -1.706 3.891 1.00 95.06 96 TRP A C 1
ATOM 772 O O . TRP A 1 96 ? 9.383 -1.700 3.465 1.00 95.06 96 TRP A O 1
ATOM 782 N N . GLU A 1 97 ? 11.061 -2.762 4.515 1.00 94.94 97 GLU A N 1
ATOM 783 C CA . GLU A 1 97 ? 10.271 -3.958 4.817 1.00 94.94 97 GLU A CA 1
ATOM 784 C C . GLU A 1 97 ? 9.214 -3.667 5.887 1.00 94.94 97 GLU A C 1
ATOM 786 O O . GLU A 1 97 ? 8.074 -4.105 5.746 1.00 94.94 97 GLU A O 1
ATOM 791 N N . PHE A 1 98 ? 9.529 -2.865 6.912 1.00 94.06 98 PHE A N 1
ATOM 792 C CA . PHE A 1 98 ? 8.537 -2.398 7.886 1.00 94.06 98 PHE A CA 1
ATOM 793 C C . PHE A 1 98 ? 7.408 -1.626 7.199 1.00 94.06 98 PHE A C 1
ATOM 795 O O . PHE A 1 98 ? 6.229 -1.934 7.392 1.00 94.06 98 PHE A O 1
ATOM 802 N N . PHE A 1 99 ? 7.764 -0.667 6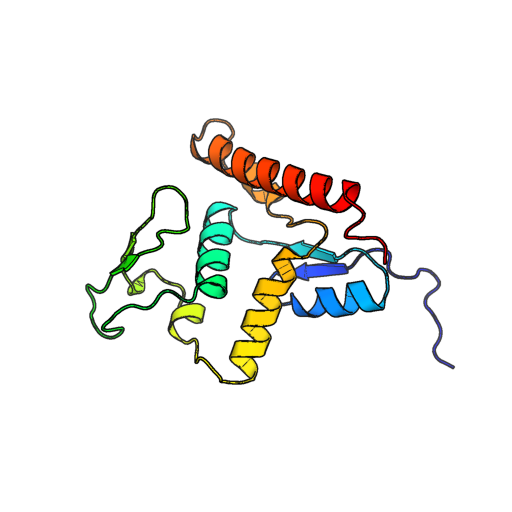.344 1.00 92.94 99 PHE A N 1
ATOM 803 C CA . PHE A 1 99 ? 6.803 0.108 5.571 1.00 92.94 99 PHE A CA 1
ATOM 804 C C . PHE A 1 99 ? 5.925 -0.791 4.689 1.00 92.94 99 PHE A C 1
ATOM 806 O O . PHE A 1 99 ? 4.695 -0.711 4.738 1.00 92.94 99 PHE A O 1
ATOM 813 N N . ARG A 1 100 ? 6.542 -1.694 3.919 1.00 93.88 100 ARG A N 1
ATOM 814 C CA . ARG A 1 100 ? 5.841 -2.649 3.051 1.00 93.88 100 ARG A CA 1
ATOM 815 C C . ARG A 1 100 ? 4.900 -3.547 3.849 1.00 93.88 100 ARG A C 1
ATOM 817 O O . ARG A 1 100 ? 3.752 -3.722 3.443 1.00 93.88 100 ARG A O 1
ATOM 824 N N . ASN A 1 101 ? 5.352 -4.082 4.979 1.00 93.75 101 ASN A N 1
ATOM 825 C CA . ASN A 1 101 ? 4.531 -4.905 5.864 1.00 93.75 101 ASN A CA 1
ATOM 826 C C . ASN A 1 101 ? 3.332 -4.119 6.402 1.00 93.75 101 ASN A C 1
ATOM 828 O O . ASN A 1 101 ? 2.225 -4.651 6.416 1.00 93.75 101 ASN A O 1
ATOM 832 N N . GLY A 1 102 ? 3.513 -2.837 6.734 1.00 92.31 102 GLY A N 1
ATOM 833 C CA . GLY A 1 102 ? 2.411 -1.929 7.050 1.00 92.31 102 GLY A CA 1
ATOM 834 C C . GLY A 1 102 ? 1.405 -1.818 5.900 1.00 92.31 102 GLY A C 1
ATOM 835 O O . GLY A 1 102 ? 0.209 -2.018 6.108 1.00 92.31 102 GLY A O 1
ATOM 836 N N . ILE A 1 103 ? 1.871 -1.595 4.664 1.00 91.12 103 ILE A N 1
ATOM 837 C CA . ILE A 1 103 ? 0.982 -1.549 3.492 1.00 91.12 103 ILE A CA 1
ATOM 838 C C . ILE A 1 103 ? 0.187 -2.852 3.326 1.00 91.12 103 ILE A C 1
ATOM 840 O O . ILE A 1 103 ? -1.010 -2.800 3.039 1.00 91.12 103 ILE A O 1
ATOM 844 N N . LEU A 1 104 ? 0.821 -4.010 3.525 1.00 90.38 104 LEU A N 1
ATOM 845 C CA . LEU A 1 104 ? 0.165 -5.318 3.430 1.00 90.38 104 LEU A CA 1
ATOM 846 C C . LEU A 1 104 ? -0.831 -5.564 4.574 1.00 90.38 104 LEU A C 1
ATOM 848 O O . LEU A 1 104 ? -1.898 -6.134 4.335 1.00 90.38 104 LEU A O 1
ATOM 852 N N . ALA A 1 105 ? -0.524 -5.099 5.787 1.00 88.69 105 ALA A N 1
ATOM 853 C CA . ALA A 1 105 ? -1.397 -5.206 6.955 1.00 88.69 105 ALA A CA 1
ATOM 854 C C . ALA A 1 105 ? -2.707 -4.423 6.780 1.00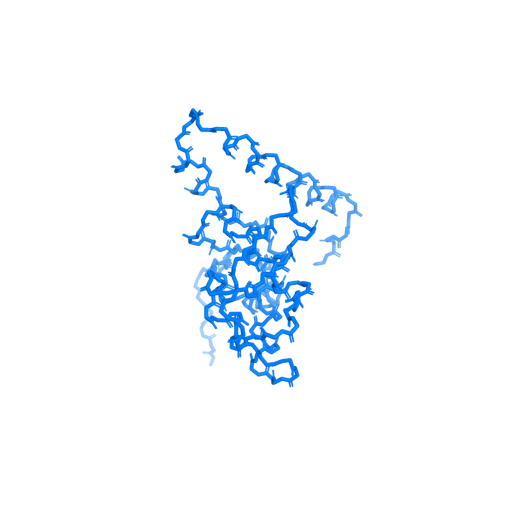 88.69 105 ALA A C 1
ATOM 856 O O . ALA A 1 105 ? -3.751 -4.864 7.257 1.00 88.69 105 ALA A O 1
ATOM 857 N N . ASN A 1 106 ? -2.712 -3.333 5.999 1.00 85.38 106 ASN A N 1
ATOM 858 C CA . ASN A 1 106 ? -3.957 -2.629 5.665 1.00 85.38 106 ASN A CA 1
ATOM 859 C C . ASN A 1 106 ? -4.998 -3.548 5.020 1.00 85.38 106 ASN A C 1
ATOM 861 O O . ASN A 1 106 ? -6.191 -3.368 5.254 1.00 85.38 106 ASN A O 1
ATOM 865 N N . GLY A 1 107 ? -4.559 -4.552 4.254 1.00 75.25 107 GLY A N 1
ATOM 866 C CA . GLY A 1 107 ? -5.450 -5.515 3.617 1.00 75.25 107 GLY A CA 1
ATOM 867 C C . GLY A 1 107 ? -6.149 -6.475 4.585 1.00 75.25 107 GLY A C 1
ATOM 868 O O . GLY A 1 107 ? -7.095 -7.142 4.168 1.00 75.25 107 GLY A O 1
ATOM 869 N N . GLN A 1 108 ? -5.700 -6.533 5.842 1.00 74.88 108 GLN A N 1
ATOM 870 C CA . GLN A 1 108 ? -6.288 -7.317 6.936 1.00 74.88 108 GLN A CA 1
ATOM 871 C C . GLN A 1 108 ? -7.235 -6.469 7.805 1.00 74.88 108 GLN A C 1
ATOM 873 O O . GLN A 1 108 ? -7.805 -6.949 8.781 1.00 74.88 108 GLN A O 1
ATOM 878 N N . SER A 1 109 ? -7.407 -5.189 7.468 1.00 68.50 109 SER A N 1
ATOM 879 C CA . SER A 1 109 ? -8.313 -4.287 8.179 1.00 68.50 109 SER A CA 1
ATOM 880 C C . SER A 1 109 ? -9.770 -4.681 7.954 1.00 68.50 109 SER A C 1
ATOM 882 O O . SER A 1 109 ? -10.149 -5.131 6.874 1.00 68.50 109 SER A O 1
ATOM 884 N N . TRP A 1 110 ? -10.612 -4.417 8.954 1.00 54.72 110 TRP A N 1
ATOM 885 C CA . TRP A 1 110 ? -12.046 -4.730 8.949 1.00 54.72 110 TRP A CA 1
ATOM 886 C C . TRP A 1 110 ? -12.811 -4.010 7.822 1.00 54.72 110 TRP A C 1
ATOM 888 O O . TRP A 1 110 ? -13.871 -4.449 7.378 1.00 54.72 110 TRP A O 1
ATOM 898 N N . GLY A 1 111 ? -12.252 -2.908 7.317 1.00 63.44 111 GLY A N 1
ATOM 899 C CA . GLY A 1 111 ? -12.665 -2.283 6.070 1.00 63.44 111 GLY A CA 1
ATOM 900 C C . GLY A 1 111 ? -11.600 -1.334 5.528 1.00 6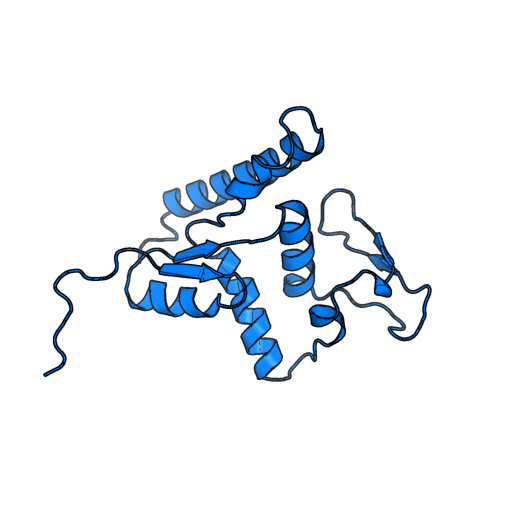3.44 111 GLY A C 1
ATOM 901 O O . GLY A 1 111 ? -10.902 -0.662 6.285 1.00 63.44 111 GLY A O 1
ATOM 902 N N . GLU A 1 112 ? -11.501 -1.256 4.203 1.00 62.34 112 GLU A N 1
ATOM 903 C CA . GLU A 1 112 ? -10.803 -0.176 3.509 1.00 62.34 112 GLU A CA 1
ATOM 904 C C . GLU A 1 112 ? -11.833 0.923 3.209 1.00 62.34 112 GLU A C 1
ATOM 906 O O . GLU A 1 112 ? -12.832 0.694 2.516 1.00 62.34 112 GLU A O 1
ATOM 911 N N . LEU A 1 113 ? -11.613 2.136 3.715 1.00 54.25 113 LEU A N 1
ATOM 912 C CA . LEU A 1 113 ? -12.468 3.302 3.464 1.00 54.25 113 LEU A CA 1
ATOM 913 C C . LEU A 1 113 ? -12.276 3.871 2.040 1.00 54.25 113 LEU A C 1
ATOM 915 O O . LEU A 1 113 ? -12.414 5.065 1.808 1.00 54.25 113 LEU A O 1
ATOM 919 N N . ALA A 1 114 ? -12.050 3.012 1.041 1.00 51.84 114 ALA A N 1
ATOM 920 C CA . ALA A 1 114 ? -12.047 3.381 -0.381 1.00 51.84 114 ALA A CA 1
ATOM 921 C C . ALA A 1 114 ? -13.428 3.896 -0.860 1.00 51.84 114 ALA A C 1
ATOM 923 O O . ALA A 1 114 ? -13.567 4.460 -1.948 1.00 51.84 114 ALA A O 1
ATOM 924 N N . ARG A 1 115 ? -14.464 3.703 -0.028 1.00 46.94 115 ARG A N 1
ATOM 925 C CA . ARG A 1 115 ? -15.867 4.057 -0.276 1.00 46.94 115 ARG A CA 1
ATOM 926 C C . ARG A 1 115 ? -16.080 5.541 -0.598 1.00 46.94 115 ARG A C 1
ATOM 928 O O . ARG A 1 115 ? -16.941 5.832 -1.419 1.00 46.94 115 ARG A O 1
ATOM 935 N N . LEU A 1 116 ? -15.275 6.453 -0.046 1.00 45.94 116 LEU A N 1
ATOM 936 C CA . LEU A 1 116 ? -15.431 7.896 -0.288 1.00 45.94 116 LEU A CA 1
ATOM 937 C C . LEU A 1 116 ? -15.009 8.347 -1.703 1.00 45.94 116 LEU A C 1
ATOM 939 O O . LEU A 1 116 ? -15.413 9.420 -2.136 1.00 45.94 116 LEU A O 1
ATOM 943 N N . LEU A 1 117 ? -14.284 7.522 -2.474 1.00 42.47 117 LEU A N 1
ATOM 944 C CA . LEU A 1 117 ? -13.953 7.824 -3.879 1.00 42.47 117 LEU A CA 1
ATOM 945 C C . LEU A 1 117 ? -14.824 7.086 -4.896 1.00 42.47 117 LEU A C 1
ATOM 947 O O . LEU A 1 117 ? -14.999 7.573 -6.007 1.00 42.47 117 LEU A O 1
ATOM 951 N N . ALA A 1 118 ? -15.437 5.955 -4.536 1.00 46.25 118 ALA A N 1
ATOM 952 C CA . ALA A 1 118 ? -16.465 5.343 -5.388 1.00 46.25 118 ALA A CA 1
ATOM 953 C C . ALA A 1 118 ? -17.688 6.270 -5.570 1.00 46.25 118 ALA A C 1
ATOM 955 O O . ALA A 1 118 ? -18.389 6.179 -6.576 1.00 46.25 118 ALA A O 1
ATOM 956 N N . GLU A 1 119 ? -17.914 7.175 -4.612 1.00 45.62 119 GLU A N 1
ATOM 957 C CA . GLU A 1 119 ? -18.900 8.259 -4.690 1.00 45.62 119 GLU A CA 1
ATOM 958 C C . GLU A 1 119 ? -18.363 9.512 -5.416 1.00 45.62 119 GLU A C 1
ATOM 960 O O . GLU A 1 119 ? -19.157 10.265 -5.976 1.00 45.62 119 GLU A O 1
ATOM 965 N N . SER A 1 120 ? -17.037 9.711 -5.493 1.00 41.34 120 SER A N 1
ATOM 966 C CA . SER A 1 120 ? -16.416 10.822 -6.241 1.00 41.34 120 SER A CA 1
ATOM 967 C C . SER A 1 120 ? -16.259 10.537 -7.741 1.00 41.34 120 SER A C 1
ATOM 969 O O . SER A 1 120 ? -16.119 11.461 -8.545 1.00 41.34 120 SER A O 1
ATOM 971 N N . VAL A 1 121 ? -16.272 9.263 -8.145 1.00 50.34 121 VAL A N 1
ATOM 972 C CA . VAL A 1 121 ? -16.424 8.862 -9.547 1.00 50.34 121 VAL A CA 1
ATOM 973 C C . VAL A 1 121 ? -17.899 9.050 -9.892 1.00 50.34 121 VAL A C 1
ATOM 975 O O . VAL A 1 121 ? -18.735 8.227 -9.524 1.00 50.34 121 VAL A O 1
ATOM 978 N N . GLY A 1 122 ? -18.222 10.174 -10.545 1.00 44.97 122 GLY A N 1
ATOM 979 C CA . GLY A 1 122 ? -19.597 10.549 -10.885 1.00 44.97 122 GLY A CA 1
ATOM 980 C C . GLY A 1 122 ? -20.406 9.364 -11.420 1.00 44.97 122 GLY A C 1
ATOM 981 O O . GLY A 1 122 ? -19.890 8.551 -12.187 1.00 44.97 122 GLY A O 1
ATOM 982 N N . GLY A 1 123 ? -21.669 9.259 -10.996 1.00 54.41 123 GLY A N 1
ATOM 983 C CA . GLY A 1 123 ? -22.495 8.052 -11.127 1.00 54.41 123 GLY A CA 1
ATOM 984 C C . GLY A 1 123 ? -22.636 7.459 -12.536 1.00 54.41 123 GLY A C 1
ATOM 985 O O . GLY A 1 123 ? -23.047 6.307 -12.650 1.00 54.41 123 GLY A O 1
ATOM 986 N N . THR A 1 124 ? -22.278 8.224 -13.568 1.00 55.91 124 THR A N 1
ATOM 987 C CA . THR A 1 124 ? -22.348 7.907 -15.000 1.00 55.91 124 THR A CA 1
ATOM 988 C C . THR A 1 124 ? -21.061 7.322 -15.586 1.00 55.91 124 THR A C 1
ATOM 990 O O . THR A 1 124 ? -21.062 6.885 -16.735 1.00 55.91 124 THR A O 1
ATOM 993 N N . ARG A 1 125 ? -19.950 7.318 -14.841 1.00 52.56 125 ARG A N 1
ATOM 994 C CA . ARG A 1 125 ? -18.660 6.852 -15.357 1.00 52.56 125 ARG A CA 1
ATOM 995 C C . ARG A 1 125 ? -18.538 5.320 -15.305 1.00 52.56 125 ARG A C 1
ATOM 997 O O . ARG A 1 125 ? -18.768 4.738 -14.241 1.00 52.56 125 ARG A O 1
ATOM 1004 N N . PRO A 1 126 ? -18.104 4.655 -16.395 1.00 56.75 126 PRO A N 1
ATOM 1005 C CA . PRO A 1 126 ? -17.961 3.195 -16.451 1.00 56.75 126 PRO A CA 1
ATOM 1006 C C . PRO A 1 126 ? -17.019 2.616 -15.385 1.00 56.75 126 PRO A C 1
ATOM 1008 O O . PRO A 1 126 ? -17.177 1.467 -14.967 1.00 56.75 126 PRO A O 1
ATOM 1011 N N . GLU A 1 127 ? -16.046 3.407 -14.915 1.00 48.75 127 GLU A N 1
ATOM 1012 C CA . GLU A 1 127 ? -15.100 2.988 -13.876 1.00 48.75 127 GLU A CA 1
ATOM 1013 C C . GLU A 1 127 ? -15.787 2.686 -12.534 1.00 48.75 127 GLU A C 1
ATOM 1015 O O . GLU A 1 127 ? -15.304 1.840 -11.778 1.00 48.75 127 GLU A O 1
ATOM 1020 N N . ARG A 1 128 ? -16.941 3.309 -12.251 1.00 53.66 128 ARG A N 1
ATOM 1021 C CA . ARG A 1 128 ? -17.699 3.107 -11.008 1.00 53.66 128 ARG A CA 1
ATOM 1022 C C . ARG A 1 128 ? -18.154 1.660 -10.849 1.00 53.66 128 ARG A C 1
ATOM 1024 O O . ARG A 1 128 ? -17.972 1.087 -9.780 1.00 53.66 128 ARG A O 1
ATOM 1031 N N . SER A 1 129 ? -18.694 1.050 -11.904 1.00 55.28 129 SER A N 1
ATOM 1032 C CA . SER A 1 129 ? -19.167 -0.341 -11.861 1.00 55.28 129 SER A CA 1
ATOM 1033 C C . SER A 1 129 ? -18.033 -1.317 -11.542 1.00 55.28 129 SER A C 1
ATOM 1035 O O . SER A 1 129 ? -18.211 -2.224 -10.736 1.00 55.28 129 SER A O 1
ATOM 1037 N N . ARG A 1 130 ? -16.838 -1.070 -12.093 1.00 57.91 130 ARG A N 1
ATOM 1038 C CA . ARG A 1 130 ? -15.641 -1.899 -11.869 1.00 57.91 130 ARG A CA 1
ATOM 1039 C C . ARG A 1 130 ? -15.094 -1.755 -10.451 1.00 57.91 130 ARG A C 1
ATOM 1041 O O . ARG A 1 130 ? -14.712 -2.738 -9.825 1.00 57.91 130 ARG A O 1
ATOM 1048 N N . VAL A 1 131 ? -15.089 -0.531 -9.923 1.00 52.88 131 VAL A N 1
ATOM 1049 C CA . VAL A 1 131 ? -14.709 -0.265 -8.528 1.00 52.88 131 VAL A CA 1
ATOM 1050 C C . VAL A 1 131 ? -15.680 -0.947 -7.567 1.00 52.88 131 VAL A C 1
ATOM 1052 O O . VAL A 1 131 ? -15.251 -1.596 -6.614 1.00 52.88 131 VAL A O 1
ATOM 1055 N N . MET A 1 132 ? -16.983 -0.849 -7.835 1.00 54.47 132 MET A N 1
ATOM 1056 C CA . MET A 1 132 ? -18.002 -1.493 -7.011 1.00 54.47 132 MET A CA 1
ATOM 1057 C C . MET A 1 132 ? -17.889 -3.017 -7.051 1.00 54.47 132 MET A C 1
ATOM 1059 O O . MET A 1 132 ? -18.038 -3.640 -6.008 1.00 54.47 132 MET A O 1
ATOM 1063 N N . GLU A 1 133 ? -17.566 -3.620 -8.194 1.00 58.62 133 GLU A N 1
ATOM 1064 C CA . GLU A 1 133 ? -17.351 -5.066 -8.307 1.00 58.62 133 GLU A CA 1
ATOM 1065 C C . GLU A 1 133 ? -16.191 -5.545 -7.423 1.00 58.62 133 GLU A C 1
ATOM 1067 O O . GLU A 1 133 ? -16.371 -6.463 -6.628 1.00 58.62 133 GLU A O 1
ATOM 1072 N N . VAL A 1 134 ? -15.035 -4.874 -7.463 1.00 53.53 134 VAL A N 1
ATOM 1073 C CA . VAL A 1 134 ? -13.876 -5.214 -6.614 1.00 53.53 134 VAL A CA 1
ATOM 1074 C C . VAL A 1 134 ? -14.193 -5.027 -5.126 1.00 53.53 134 VAL A C 1
ATOM 1076 O O . VAL A 1 134 ? -13.872 -5.890 -4.306 1.00 53.53 134 VAL A O 1
ATOM 1079 N N . VAL A 1 135 ? -14.873 -3.933 -4.765 1.00 55.41 135 VAL A N 1
ATOM 1080 C CA . VAL A 1 135 ? -15.303 -3.670 -3.380 1.00 55.41 135 VAL A CA 1
ATOM 1081 C C . VAL A 1 135 ? -16.302 -4.727 -2.900 1.00 55.41 135 VAL A C 1
ATOM 1083 O O . VAL A 1 135 ? -16.217 -5.188 -1.760 1.00 55.41 135 VAL A O 1
ATOM 1086 N N . LEU A 1 136 ? -17.246 -5.131 -3.751 1.00 56.97 136 LEU A N 1
ATOM 1087 C CA . LEU A 1 136 ? -18.246 -6.150 -3.434 1.00 56.97 136 LEU A CA 1
ATOM 1088 C C . LEU A 1 136 ? -17.627 -7.546 -3.338 1.00 56.97 136 LEU A C 1
ATOM 1090 O O . LEU A 1 136 ? -17.958 -8.273 -2.405 1.00 56.97 136 LEU A O 1
ATOM 1094 N N . LEU A 1 137 ? -16.704 -7.901 -4.235 1.00 53.00 137 LEU A N 1
ATOM 1095 C CA . LEU A 1 137 ? -15.952 -9.158 -4.189 1.00 53.00 137 LEU A CA 1
ATOM 1096 C C . LEU A 1 137 ? -15.140 -9.266 -2.898 1.00 53.00 137 LEU A C 1
ATOM 1098 O O . LEU A 1 137 ? -15.196 -10.295 -2.229 1.00 53.00 137 LEU A O 1
ATOM 1102 N N . ARG A 1 138 ? -14.469 -8.187 -2.481 1.00 57.94 138 ARG A N 1
ATOM 1103 C CA . ARG A 1 138 ? -13.720 -8.171 -1.217 1.00 57.94 138 ARG A CA 1
ATOM 1104 C C . ARG A 1 138 ? -14.635 -8.231 0.005 1.00 57.94 138 ARG A C 1
ATOM 1106 O O . ARG A 1 138 ? -14.345 -8.958 0.947 1.00 57.94 138 ARG A O 1
ATOM 1113 N N . ARG A 1 139 ? -15.776 -7.527 -0.017 1.00 54.28 139 ARG A N 1
ATOM 1114 C CA . ARG A 1 139 ? -16.811 -7.659 1.027 1.00 54.28 139 ARG A CA 1
ATOM 1115 C C . ARG A 1 139 ? -17.360 -9.077 1.112 1.00 54.28 139 ARG A C 1
ATOM 1117 O O . ARG A 1 139 ? -17.671 -9.530 2.206 1.00 54.28 139 ARG A O 1
ATOM 1124 N N . ARG A 1 140 ? -17.517 -9.755 -0.024 1.00 49.84 140 ARG A N 1
ATOM 1125 C CA . ARG A 1 140 ? -17.984 -11.138 -0.083 1.00 49.84 140 ARG A CA 1
ATOM 1126 C C . ARG A 1 140 ? -16.942 -12.092 0.496 1.00 49.84 140 ARG A C 1
ATOM 1128 O O . ARG A 1 140 ? -17.303 -12.859 1.373 1.00 49.84 140 ARG A O 1
ATOM 1135 N N . GLN A 1 141 ? -15.674 -11.955 0.110 1.00 54.12 141 GLN A N 1
ATOM 1136 C CA . GLN A 1 141 ? -14.568 -12.734 0.679 1.00 54.12 141 GLN A CA 1
ATOM 1137 C C . GLN A 1 141 ? -14.431 -12.516 2.189 1.00 54.12 141 GLN A C 1
ATOM 1139 O O . GLN A 1 141 ? -14.425 -13.476 2.942 1.00 54.12 141 GLN A O 1
ATOM 1144 N N . SER A 1 142 ? -14.449 -11.264 2.651 1.00 53.50 142 SER A N 1
ATOM 1145 C CA . SER A 1 142 ? -14.402 -10.942 4.083 1.00 53.50 142 SER A CA 1
ATOM 1146 C C . SER A 1 142 ? -15.604 -11.509 4.856 1.00 53.50 142 SER A C 1
ATOM 1148 O O . SER A 1 142 ? -15.446 -12.011 5.968 1.00 53.50 142 SER A O 1
ATOM 1150 N N . LYS A 1 143 ? -16.811 -11.491 4.268 1.00 51.59 143 LYS A N 1
ATOM 1151 C CA . LYS A 1 143 ? -17.996 -12.136 4.858 1.00 51.59 143 LYS A CA 1
ATOM 1152 C C . LYS A 1 143 ? -17.873 -13.656 4.898 1.00 51.59 143 LYS A C 1
ATOM 1154 O O . LYS A 1 143 ? -18.244 -14.243 5.906 1.00 51.59 143 LYS A O 1
ATOM 1159 N N . GLU A 1 144 ? -17.371 -14.271 3.832 1.00 52.16 144 GLU A N 1
ATOM 1160 C CA . GLU A 1 144 ? -17.139 -15.716 3.744 1.00 52.16 144 GLU A CA 1
ATOM 1161 C C . GLU A 1 144 ? -16.069 -16.158 4.761 1.00 52.16 144 GLU A C 1
ATOM 1163 O O . GLU A 1 144 ? -16.274 -17.144 5.461 1.00 52.16 144 GLU A O 1
ATOM 1168 N N . GLU A 1 145 ? -15.000 -15.380 4.950 1.00 48.91 145 GLU A N 1
ATOM 1169 C CA . GLU A 1 145 ? -13.968 -15.603 5.976 1.00 48.91 145 GLU A CA 1
ATOM 1170 C C . GLU A 1 145 ? -14.514 -15.442 7.405 1.00 48.91 145 GLU A C 1
ATOM 1172 O O . GLU A 1 145 ? -14.208 -16.244 8.291 1.00 48.91 145 GLU A O 1
ATOM 1177 N N . ALA A 1 146 ? -15.374 -14.444 7.637 1.00 51.41 146 ALA A N 1
ATOM 1178 C CA . ALA A 1 146 ? -16.062 -14.263 8.915 1.00 51.41 146 ALA A CA 1
ATOM 1179 C C . ALA A 1 146 ? -17.059 -15.402 9.208 1.00 51.41 146 ALA A C 1
ATOM 1181 O O . ALA A 1 146 ? -17.132 -15.878 10.342 1.00 51.41 146 ALA A O 1
ATOM 1182 N N . GLN A 1 147 ? -17.796 -15.881 8.198 1.00 45.88 147 GLN A N 1
ATOM 1183 C CA . GLN A 1 147 ? -18.723 -17.016 8.319 1.00 45.88 147 GLN A CA 1
ATOM 1184 C C . GLN A 1 147 ? -18.007 -18.358 8.487 1.00 45.88 147 GLN A C 1
ATOM 1186 O O . GLN A 1 147 ? -18.511 -19.223 9.200 1.00 45.88 147 GLN A O 1
ATOM 1191 N N . ALA A 1 148 ? -16.827 -18.519 7.890 1.00 58.53 148 ALA A N 1
ATOM 1192 C CA . ALA A 1 148 ? -15.983 -19.700 8.045 1.00 58.53 148 ALA A CA 1
ATOM 1193 C C . ALA A 1 148 ? -15.331 -19.805 9.438 1.00 58.53 148 ALA A C 1
ATOM 1195 O O . ALA A 1 148 ? -14.617 -20.766 9.710 1.00 58.53 148 ALA A O 1
ATOM 1196 N N . GLY A 1 149 ? -15.560 -18.834 10.332 1.00 40.31 149 GLY A N 1
ATOM 1197 C CA . GLY A 1 149 ? -15.013 -18.849 11.689 1.00 40.31 149 GLY A CA 1
ATOM 1198 C C . GLY A 1 149 ? -13.501 -18.630 11.747 1.00 40.31 149 GLY A C 1
ATOM 1199 O O . GLY A 1 149 ? -12.913 -18.811 12.810 1.00 40.31 149 GLY A O 1
ATOM 1200 N N . ILE A 1 150 ? -12.888 -18.198 10.638 1.00 50.84 150 ILE A N 1
ATOM 1201 C CA . ILE A 1 150 ? -11.448 -17.917 10.528 1.00 50.84 150 ILE A CA 1
ATOM 1202 C C .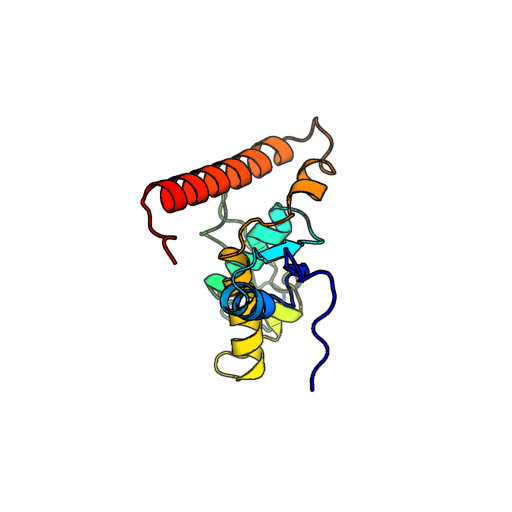 ILE A 1 150 ? -11.043 -16.763 11.468 1.00 50.84 150 ILE A C 1
ATOM 1204 O O . ILE A 1 150 ? -9.892 -16.676 11.876 1.00 50.84 150 ILE A O 1
ATOM 1208 N N . TRP A 1 151 ? -12.012 -15.947 11.901 1.00 40.31 151 TRP A N 1
ATOM 1209 C CA . TRP A 1 151 ? -11.837 -14.824 12.827 1.00 40.31 151 TRP A CA 1
ATOM 1210 C C . TRP A 1 151 ? -12.408 -15.060 14.236 1.00 40.31 151 TRP A C 1
ATOM 1212 O O . TRP A 1 151 ? -12.735 -14.101 14.934 1.00 40.31 151 TRP A O 1
ATOM 1222 N N . ARG A 1 152 ? -12.547 -16.312 14.698 1.00 32.69 152 ARG A N 1
ATOM 1223 C CA . ARG A 1 152 ? -12.609 -16.535 16.153 1.00 32.69 152 ARG A CA 1
ATOM 1224 C C . ARG A 1 152 ? -11.195 -16.401 16.707 1.00 32.69 152 ARG A C 1
ATOM 1226 O O . ARG A 1 152 ? -10.491 -17.404 16.759 1.00 32.69 152 ARG A O 1
ATOM 1233 N N . LEU A 1 153 ? -10.829 -15.168 17.053 1.00 32.34 153 LEU A N 1
ATOM 1234 C CA . LEU A 1 153 ? -9.984 -14.709 18.166 1.00 32.34 153 LEU A CA 1
ATOM 1235 C C . LEU A 1 153 ? -9.680 -13.220 17.961 1.00 32.34 153 LEU A C 1
ATOM 1237 O O . LEU A 1 153 ? -9.186 -12.864 16.869 1.00 32.34 153 LEU A O 1
#

Radius of gyration: 17.95 Å; chains: 1; bounding box: 40×30×60 Å

pLDDT: mean 76.55, std 18.09, range [32.34, 96.25]

Organism: NCBI:txid262921